Protein AF-A0A353RJN1-F1 (afdb_monomer_lite)

pLDDT: mean 90.37, std 5.05, range [67.56, 95.44]

Sequence (51 aa):
SRTEKGKQYPTYCRRKGSMEAAEEVIFDVNRMAEGKPAFIFRGYSISPDNS

Secondary structure (DSSP, 8-state):
-B--TT-SSPEEEEESSSTTSPEEEEEEHHHHTTT-S----------TT--

Foldseek 3Di:
DDDDPPAPDDWDWDAPPDPPHDIGTPDDVSVVCPPPPDDDDDDDDADPVND

Radius of gyration: 12.65 Å; chains: 1; bounding box: 29×24×30 Å

Structure (mmCIF, N/CA/C/O backbone):
data_AF-A0A353RJN1-F1
#
_entry.id   AF-A0A353RJN1-F1
#
loop_
_atom_site.group_PDB
_atom_site.id
_atom_site.type_symbol
_atom_site.label_atom_id
_atom_site.label_alt_id
_atom_site.label_comp_id
_atom_site.label_asym_id
_atom_site.label_entity_id
_atom_site.label_seq_id
_atom_site.pdbx_PDB_ins_code
_atom_site.Cartn_x
_atom_site.Cartn_y
_atom_site.Cartn_z
_atom_site.occupancy
_atom_site.B_iso_or_equiv
_atom_site.auth_seq_id
_atom_site.auth_comp_id
_atom_site.auth_asym_id
_atom_site.auth_atom_id
_atom_site.pdbx_PDB_model_num
ATOM 1 N N . SER A 1 1 ? 5.679 4.099 -2.278 1.00 76.38 1 SER A N 1
ATOM 2 C CA . SER A 1 1 ? 4.343 4.005 -1.655 1.00 76.38 1 SER A CA 1
ATOM 3 C C . SER A 1 1 ? 3.651 5.344 -1.806 1.00 76.38 1 SER A C 1
ATOM 5 O O . SER A 1 1 ? 4.335 6.356 -1.914 1.00 76.38 1 SER A O 1
ATOM 7 N N . ARG A 1 2 ? 2.319 5.357 -1.844 1.00 88.56 2 ARG A N 1
ATOM 8 C CA . ARG A 1 2 ? 1.528 6.589 -1.872 1.00 88.56 2 ARG A CA 1
ATOM 9 C C . ARG A 1 2 ? 0.468 6.567 -0.783 1.00 88.56 2 ARG A C 1
ATOM 11 O O . ARG A 1 2 ? -0.040 5.504 -0.426 1.00 88.56 2 ARG A O 1
ATOM 18 N N . THR A 1 3 ? 0.147 7.740 -0.266 1.00 87.00 3 THR A N 1
ATOM 19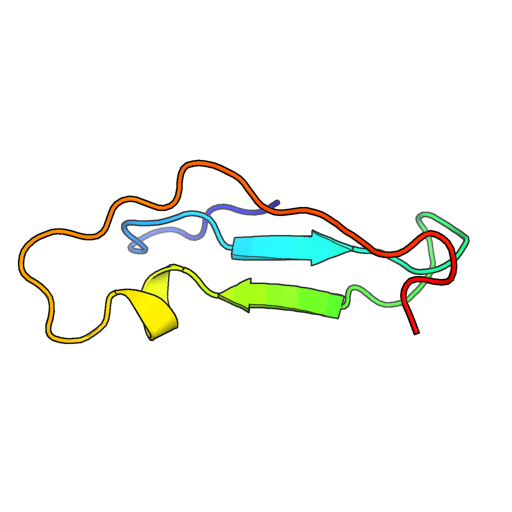 C CA . THR A 1 3 ? -0.974 7.959 0.643 1.00 87.00 3 THR A CA 1
ATOM 20 C C . THR A 1 3 ? -2.006 8.805 -0.085 1.00 87.00 3 THR A C 1
ATOM 22 O O . THR A 1 3 ? -1.675 9.797 -0.730 1.00 87.00 3 THR A O 1
ATOM 25 N N . GLU A 1 4 ? -3.262 8.382 -0.028 1.00 87.88 4 GLU A N 1
ATOM 26 C CA . GLU A 1 4 ? -4.369 9.083 -0.672 1.00 87.88 4 GLU A CA 1
ATOM 27 C C . GLU A 1 4 ? -5.218 9.775 0.391 1.00 87.88 4 GLU A C 1
ATOM 29 O O . GLU A 1 4 ? -5.425 9.248 1.488 1.00 87.88 4 GLU A O 1
ATOM 34 N N . LYS A 1 5 ? -5.724 10.971 0.077 1.00 90.50 5 LYS A N 1
ATOM 35 C CA . LYS A 1 5 ? -6.588 11.713 0.998 1.00 90.50 5 LYS A CA 1
ATOM 36 C C . LYS A 1 5 ? -7.830 10.875 1.321 1.00 90.50 5 LYS A C 1
ATOM 38 O O . LYS A 1 5 ? -8.529 10.426 0.420 1.00 90.50 5 LYS A O 1
ATOM 43 N N . GLY A 1 6 ? -8.105 10.691 2.612 1.00 90.94 6 GLY A N 1
ATOM 44 C CA . GLY A 1 6 ? -9.243 9.901 3.094 1.00 90.94 6 GLY A CA 1
ATOM 45 C C . GLY A 1 6 ? -8.986 8.393 3.200 1.00 90.94 6 GLY A C 1
ATOM 46 O O . GLY A 1 6 ? -9.878 7.667 3.628 1.00 90.94 6 GLY A O 1
ATOM 47 N N . LYS A 1 7 ? -7.7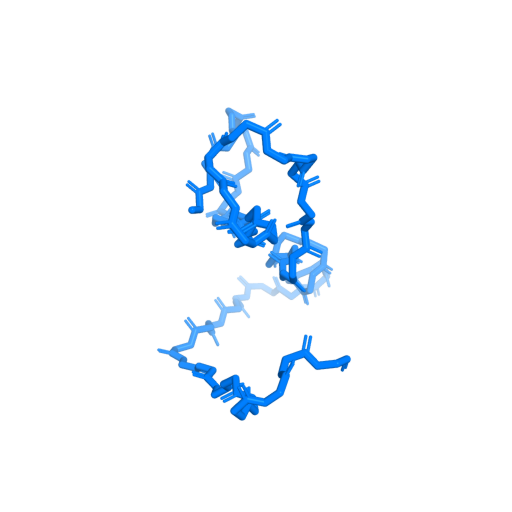86 7.910 2.855 1.00 91.38 7 LYS A N 1
ATOM 48 C CA . LYS A 1 7 ? -7.363 6.530 3.122 1.00 91.38 7 LYS A CA 1
ATOM 49 C C . LYS A 1 7 ? -6.608 6.449 4.446 1.00 91.38 7 LYS A C 1
ATOM 51 O O . LYS A 1 7 ? -5.823 7.334 4.776 1.00 91.38 7 LYS A O 1
ATOM 56 N N . GLN A 1 8 ? -6.855 5.378 5.195 1.00 91.75 8 GLN A N 1
ATOM 57 C CA . GLN A 1 8 ? -6.255 5.164 6.514 1.00 91.75 8 GLN A CA 1
ATOM 58 C C . GLN A 1 8 ? -4.849 4.560 6.418 1.00 91.75 8 GLN A C 1
ATOM 60 O O . GLN A 1 8 ? -4.007 4.807 7.279 1.00 91.75 8 GLN A O 1
ATOM 65 N N . TYR A 1 9 ? -4.586 3.784 5.367 1.00 93.25 9 TYR A N 1
ATOM 66 C CA . TYR A 1 9 ? -3.337 3.055 5.186 1.00 93.25 9 TYR A CA 1
ATOM 67 C C . TYR A 1 9 ? -2.626 3.457 3.883 1.00 93.25 9 TYR A C 1
ATOM 69 O O . TYR A 1 9 ? -3.275 3.917 2.939 1.00 93.25 9 TYR A O 1
ATOM 77 N N . PRO A 1 10 ? -1.293 3.306 3.795 1.00 92.75 10 PRO A N 1
ATOM 78 C CA . PRO A 1 10 ? -0.554 3.553 2.561 1.00 92.75 10 PRO A CA 1
ATOM 79 C C . PRO A 1 10 ? -0.776 2.436 1.533 1.00 92.75 10 PRO A C 1
ATOM 81 O O . PRO A 1 10 ? -0.940 1.270 1.885 1.00 92.75 10 PRO A O 1
ATOM 84 N N . THR A 1 11 ? -0.684 2.786 0.254 1.00 93.81 11 THR A N 1
ATOM 85 C CA . THR A 1 11 ? -0.628 1.828 -0.856 1.00 93.81 11 THR A CA 1
ATOM 86 C C . THR A 1 11 ? 0.827 1.662 -1.294 1.00 93.81 11 THR A C 1
ATOM 88 O O . THR A 1 11 ? 1.539 2.643 -1.544 1.00 93.81 11 THR A O 1
ATOM 91 N N . TYR A 1 12 ? 1.305 0.423 -1.368 1.00 93.12 12 TYR A N 1
ATOM 92 C CA . TYR A 1 12 ? 2.658 0.103 -1.818 1.00 93.12 12 TYR A CA 1
ATOM 93 C C . TYR A 1 12 ? 2.634 -0.148 -3.319 1.00 93.12 12 TYR A C 1
ATOM 95 O O . TYR A 1 12 ? 1.958 -1.060 -3.787 1.00 93.12 12 TYR A O 1
ATOM 103 N N . CYS A 1 13 ? 3.397 0.657 -4.053 1.00 92.38 13 CYS A N 1
ATOM 104 C CA . CYS A 1 13 ? 3.527 0.567 -5.501 1.00 92.38 13 CYS A CA 1
ATOM 105 C C . CYS A 1 13 ? 5.001 0.412 -5.891 1.00 92.38 13 CYS A C 1
ATOM 107 O O . CYS A 1 13 ? 5.880 0.873 -5.153 1.00 92.38 13 CYS A O 1
ATOM 109 N N . ARG A 1 14 ? 5.254 -0.165 -7.067 1.00 90.25 14 ARG A N 1
ATOM 110 C CA . ARG A 1 14 ? 6.561 -0.205 -7.740 1.00 90.25 14 ARG A CA 1
ATOM 111 C C . ARG A 1 14 ? 6.460 0.327 -9.165 1.00 90.25 14 ARG A C 1
ATOM 113 O O . ARG A 1 14 ? 5.372 0.425 -9.717 1.00 90.25 14 ARG A O 1
ATOM 120 N N . ARG A 1 15 ? 7.614 0.598 -9.767 1.00 91.00 15 ARG A N 1
ATOM 121 C CA . ARG A 1 15 ? 7.781 0.741 -11.217 1.00 91.00 15 ARG A CA 1
ATOM 122 C C . ARG A 1 15 ? 8.873 -0.226 -11.645 1.00 91.00 15 ARG A C 1
ATOM 124 O O . ARG A 1 15 ? 9.920 -0.287 -10.995 1.00 91.00 15 ARG A O 1
ATOM 131 N N . LYS A 1 16 ? 8.602 -1.059 -12.649 1.00 88.69 16 LYS A N 1
ATOM 132 C CA . LYS A 1 16 ? 9.512 -2.142 -13.037 1.00 88.69 16 LYS A CA 1
ATOM 133 C C . LYS A 1 16 ? 10.660 -1.597 -13.889 1.00 88.69 16 LYS A C 1
ATOM 135 O O . LYS A 1 16 ? 10.436 -1.031 -14.950 1.00 88.69 16 LYS A O 1
ATOM 140 N N . GLY A 1 17 ? 11.896 -1.791 -13.433 1.00 87.00 17 GLY A N 1
ATOM 141 C CA . GLY A 1 17 ? 13.115 -1.467 -14.186 1.00 87.00 17 GLY A CA 1
ATOM 142 C C . GLY A 1 17 ? 13.499 0.018 -14.229 1.00 87.00 17 GLY A C 1
ATOM 143 O O . GLY A 1 17 ? 14.680 0.323 -14.101 1.00 87.00 17 GLY A O 1
ATOM 144 N N . SER A 1 18 ? 12.545 0.946 -14.360 1.00 89.19 18 SER A N 1
ATOM 145 C CA . SER A 1 18 ? 12.817 2.393 -14.376 1.00 89.19 18 SER A CA 1
ATOM 146 C C . SER A 1 18 ? 11.736 3.208 -13.660 1.00 89.19 18 SER A C 1
ATOM 148 O O . SER A 1 18 ? 10.638 2.722 -13.400 1.00 89.19 18 SER A O 1
ATOM 150 N N . MET A 1 19 ? 12.030 4.478 -13.359 1.00 88.06 19 MET A N 1
ATOM 151 C CA . MET A 1 19 ? 11.062 5.419 -12.770 1.00 88.06 19 MET A CA 1
ATOM 152 C C . MET A 1 19 ? 9.996 5.915 -13.756 1.00 88.06 19 MET A C 1
ATOM 154 O O . MET A 1 19 ? 8.999 6.490 -13.314 1.00 88.06 19 MET A O 1
ATOM 158 N N . GLU A 1 20 ? 10.215 5.697 -15.053 1.00 91.50 20 GLU A N 1
ATOM 159 C CA . GLU A 1 20 ? 9.307 6.044 -16.153 1.00 91.50 20 GLU A CA 1
ATOM 160 C C . GLU A 1 20 ? 8.343 4.899 -16.487 1.00 91.50 20 GLU A C 1
ATOM 162 O O . GLU A 1 20 ? 7.331 5.113 -17.151 1.00 91.50 20 GLU A O 1
ATOM 167 N N . ALA A 1 21 ? 8.646 3.681 -16.027 1.00 92.44 21 ALA A N 1
ATOM 168 C CA . ALA A 1 21 ? 7.776 2.532 -16.214 1.00 92.44 21 ALA A CA 1
ATOM 169 C C . ALA A 1 21 ? 6.428 2.728 -15.506 1.00 92.44 21 ALA A C 1
ATOM 171 O O . ALA A 1 21 ? 6.305 3.485 -14.537 1.00 92.44 21 ALA A O 1
ATOM 172 N N . ALA A 1 22 ? 5.414 2.006 -15.983 1.00 92.06 22 ALA A N 1
ATOM 173 C CA . ALA A 1 22 ? 4.082 2.054 -15.402 1.00 92.06 22 ALA A CA 1
ATOM 174 C C . ALA A 1 22 ? 4.120 1.726 -13.900 1.00 92.06 22 ALA A C 1
ATOM 176 O O . ALA A 1 22 ? 4.842 0.834 -13.447 1.00 92.06 22 ALA A O 1
ATOM 177 N N . GLU A 1 23 ? 3.341 2.477 -13.125 1.00 92.00 23 GLU A N 1
ATOM 178 C CA . GLU A 1 23 ? 3.180 2.214 -11.702 1.00 92.00 23 GLU A CA 1
ATOM 179 C C . GLU A 1 23 ? 2.279 0.996 -11.490 1.00 92.00 23 GLU A C 1
ATOM 181 O O . GLU A 1 23 ? 1.145 0.948 -11.962 1.00 92.00 23 GLU A O 1
ATOM 186 N N . GLU A 1 24 ? 2.785 0.029 -10.735 1.00 91.75 24 GLU A N 1
ATOM 187 C CA . GLU A 1 24 ? 2.097 -1.201 -10.365 1.00 91.75 24 GLU A CA 1
ATOM 188 C C . GLU A 1 24 ? 1.828 -1.196 -8.859 1.00 91.75 24 GLU A C 1
ATOM 190 O O . GLU A 1 24 ? 2.741 -0.974 -8.059 1.00 91.75 24 GLU A O 1
ATOM 195 N N . VAL A 1 25 ? 0.585 -1.463 -8.453 1.00 92.31 25 VAL A N 1
ATOM 196 C CA . VAL A 1 25 ? 0.230 -1.631 -7.037 1.00 92.31 25 VAL A CA 1
ATOM 197 C C . VAL A 1 25 ? 0.623 -3.037 -6.592 1.00 92.31 25 VAL A C 1
ATOM 199 O O . VAL A 1 25 ? 0.116 -4.016 -7.127 1.00 92.31 25 VAL A O 1
ATOM 202 N N . ILE A 1 26 ? 1.501 -3.132 -5.594 1.00 92.56 26 ILE A N 1
ATOM 203 C CA . ILE A 1 26 ? 1.901 -4.403 -4.975 1.00 92.56 26 ILE A CA 1
ATOM 204 C C . ILE A 1 26 ? 0.964 -4.733 -3.809 1.00 92.56 26 ILE A C 1
ATOM 206 O O . ILE A 1 26 ? 0.436 -5.837 -3.728 1.00 92.56 26 ILE A O 1
ATOM 210 N N . PHE A 1 27 ? 0.739 -3.771 -2.907 1.00 93.81 27 PHE A N 1
ATOM 211 C CA . PHE A 1 27 ? -0.117 -3.967 -1.736 1.00 93.81 27 PHE A CA 1
ATOM 212 C C . PHE A 1 27 ? -1.061 -2.783 -1.552 1.00 93.81 27 PHE A C 1
ATOM 214 O O . PHE A 1 27 ? -0.627 -1.669 -1.245 1.00 93.81 27 PHE A O 1
ATOM 221 N N . ASP A 1 28 ? -2.362 -3.038 -1.684 1.00 94.62 28 ASP A N 1
ATOM 222 C CA . ASP A 1 28 ? -3.407 -2.106 -1.267 1.00 94.62 28 ASP A CA 1
ATOM 223 C C . ASP A 1 28 ? -3.834 -2.431 0.166 1.00 94.62 28 ASP A C 1
ATOM 225 O O . ASP A 1 28 ? -4.741 -3.229 0.414 1.00 94.62 28 ASP A O 1
ATOM 229 N N . VAL A 1 29 ? -3.155 -1.804 1.127 1.00 95.31 29 VAL A N 1
ATOM 230 C CA . VAL A 1 29 ? -3.392 -2.064 2.550 1.00 95.31 29 VAL A CA 1
ATOM 231 C C . VAL A 1 29 ? -4.790 -1.622 2.980 1.00 95.31 29 VAL A C 1
ATOM 233 O O . VAL A 1 29 ? -5.347 -2.213 3.897 1.00 95.31 29 VAL A O 1
ATOM 236 N N . ASN A 1 30 ? -5.405 -0.648 2.301 1.00 94.12 30 ASN A N 1
ATOM 237 C CA . ASN A 1 30 ? -6.777 -0.247 2.616 1.00 94.12 30 ASN A CA 1
ATOM 238 C C . ASN A 1 30 ? -7.768 -1.349 2.250 1.00 94.12 30 ASN A C 1
ATOM 240 O O . ASN A 1 30 ? -8.646 -1.652 3.051 1.00 94.12 30 ASN A O 1
ATOM 244 N N . ARG A 1 31 ? -7.604 -1.974 1.076 1.00 95.12 31 ARG A N 1
ATOM 245 C CA . ARG A 1 31 ? -8.426 -3.131 0.683 1.00 95.12 31 ARG A CA 1
ATOM 246 C C . ARG A 1 31 ? -8.164 -4.336 1.581 1.00 95.12 31 ARG A C 1
ATOM 248 O O . ARG A 1 31 ? -9.098 -5.013 1.982 1.00 95.12 31 ARG A O 1
ATOM 255 N N . MET A 1 32 ? -6.910 -4.579 1.962 1.00 94.44 32 MET A N 1
ATOM 256 C CA . MET A 1 32 ? -6.564 -5.668 2.890 1.0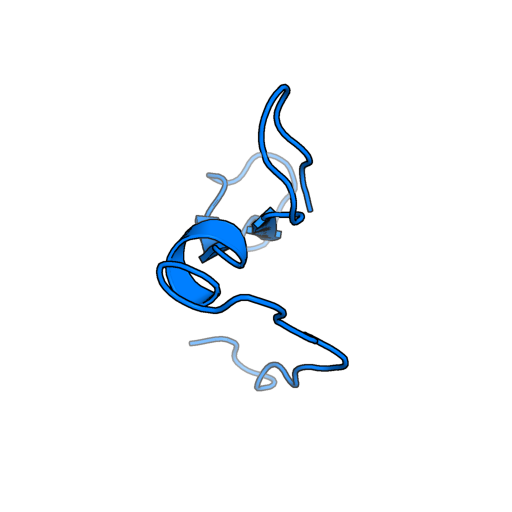0 94.44 32 MET A CA 1
ATOM 257 C C . MET A 1 32 ? -7.142 -5.461 4.302 1.00 94.44 32 MET A C 1
ATOM 259 O O . MET A 1 32 ? -7.453 -6.432 4.996 1.00 94.44 32 MET A O 1
ATOM 263 N N . ALA A 1 33 ? -7.273 -4.204 4.732 1.00 95.44 33 ALA A N 1
ATOM 264 C CA . ALA A 1 33 ? -7.813 -3.818 6.032 1.00 95.44 33 ALA A CA 1
ATOM 265 C C . ALA A 1 33 ? -9.350 -3.723 6.065 1.00 95.44 33 ALA A C 1
ATOM 267 O O . ALA A 1 33 ? -9.914 -3.488 7.134 1.00 95.44 33 ALA A O 1
ATOM 268 N N . GLU A 1 34 ? -10.038 -3.896 4.934 1.00 95.38 34 GLU A N 1
ATOM 269 C CA . GLU A 1 34 ? -11.489 -3.740 4.851 1.00 95.38 34 GLU A CA 1
ATOM 270 C C . GLU A 1 34 ? -12.217 -4.703 5.807 1.00 95.38 34 GLU A C 1
ATOM 272 O O . GLU A 1 34 ? -11.896 -5.890 5.910 1.00 95.38 34 GLU A O 1
ATOM 277 N N . GLY A 1 35 ? -13.170 -4.165 6.574 1.00 95.19 35 GLY A N 1
ATOM 278 C CA . GLY A 1 35 ? -13.915 -4.917 7.590 1.00 95.19 35 GLY A CA 1
ATOM 279 C C . GLY A 1 35 ? -13.125 -5.262 8.859 1.00 95.19 35 GLY A C 1
ATOM 280 O O . GLY A 1 35 ? -13.643 -5.984 9.711 1.00 95.19 35 GLY A O 1
ATOM 281 N N . LYS A 1 36 ? -11.890 -4.767 9.021 1.00 94.31 36 LYS A N 1
ATOM 282 C CA . LYS A 1 36 ? -11.076 -4.992 10.224 1.00 94.31 36 LYS A CA 1
ATOM 283 C C . LYS A 1 36 ? -11.019 -3.714 11.068 1.00 94.31 36 LYS A C 1
ATOM 285 O O . LYS A 1 36 ? -10.689 -2.659 10.535 1.00 94.31 36 LYS A O 1
ATOM 290 N N . PRO A 1 37 ? -11.271 -3.786 12.389 1.00 92.12 37 PRO A N 1
ATOM 291 C CA . PRO A 1 37 ? -11.192 -2.613 13.268 1.00 92.12 37 PRO A CA 1
ATOM 292 C C . PRO A 1 37 ? -9.757 -2.087 13.414 1.00 92.12 37 PRO A C 1
ATOM 294 O O . PRO A 1 37 ? -9.544 -0.910 13.691 1.00 92.12 37 PRO A O 1
ATOM 297 N N . ALA A 1 38 ? -8.768 -2.959 13.218 1.00 92.25 38 ALA A N 1
ATOM 298 C CA . ALA A 1 38 ? -7.363 -2.605 13.132 1.00 92.25 38 ALA A CA 1
ATOM 299 C C . ALA A 1 38 ? -6.641 -3.577 12.193 1.00 92.25 38 ALA A C 1
ATOM 301 O O . ALA A 1 38 ? -6.905 -4.781 12.199 1.00 92.25 38 ALA A O 1
ATOM 302 N N . PHE A 1 39 ? -5.698 -3.053 11.413 1.00 93.94 39 PHE A N 1
ATOM 303 C CA . PHE A 1 39 ? -4.829 -3.831 10.538 1.00 93.94 39 PHE A CA 1
ATOM 304 C C . PHE A 1 39 ? -3.382 -3.356 10.683 1.00 93.94 39 PHE A C 1
ATOM 306 O O . PHE A 1 39 ? -3.105 -2.159 10.593 1.00 93.94 39 PHE A O 1
ATOM 313 N N . ILE A 1 40 ? -2.459 -4.288 10.935 1.00 93.44 40 ILE A N 1
ATOM 314 C CA . ILE A 1 40 ? -1.032 -4.001 11.117 1.00 93.44 40 ILE A CA 1
ATOM 315 C C . ILE A 1 40 ? -0.255 -4.713 10.014 1.00 93.44 40 ILE A C 1
ATOM 317 O O . ILE A 1 40 ? -0.166 -5.938 9.997 1.00 93.44 40 ILE A O 1
ATOM 321 N N . PHE A 1 41 ? 0.350 -3.929 9.126 1.00 92.81 41 PHE A N 1
ATOM 322 C CA . PHE A 1 41 ? 1.212 -4.418 8.054 1.00 92.81 41 PHE A CA 1
ATOM 323 C C . PHE A 1 41 ? 2.664 -4.027 8.361 1.00 92.81 41 PHE A C 1
ATOM 325 O O . PHE A 1 41 ? 3.046 -2.871 8.197 1.00 92.81 41 PHE A O 1
ATOM 332 N N . ARG A 1 42 ? 3.450 -4.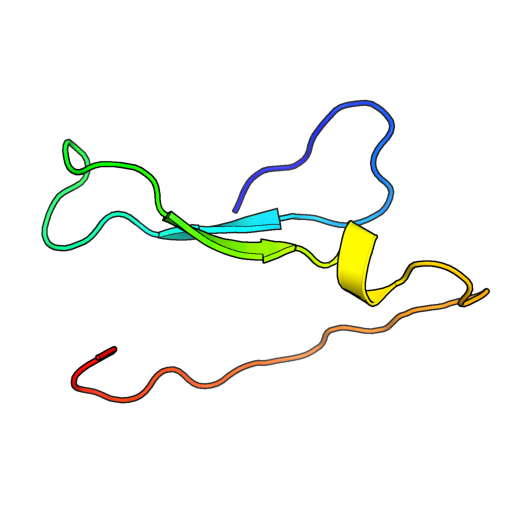969 8.906 1.00 89.38 42 ARG A N 1
ATOM 333 C CA . ARG A 1 42 ? 4.780 -4.684 9.487 1.00 89.38 42 ARG A CA 1
ATOM 334 C C . ARG A 1 42 ? 5.960 -4.918 8.548 1.00 89.38 42 ARG A C 1
ATOM 336 O O . ARG A 1 42 ? 6.954 -4.212 8.662 1.00 89.38 42 ARG A O 1
ATOM 343 N N . GLY A 1 43 ? 5.884 -5.906 7.667 1.00 88.69 43 GLY A N 1
ATOM 344 C CA . GLY A 1 43 ? 6.993 -6.257 6.791 1.00 88.69 43 GLY A CA 1
ATOM 345 C C . GLY A 1 43 ? 6.554 -7.206 5.691 1.00 88.69 43 GLY A C 1
ATOM 346 O O . GLY A 1 43 ? 5.619 -7.984 5.869 1.00 88.69 43 GLY A O 1
ATOM 347 N N . TYR A 1 44 ? 7.236 -7.114 4.559 1.00 89.88 44 TYR A N 1
ATOM 348 C CA . TYR A 1 44 ? 7.062 -7.995 3.416 1.00 89.88 44 TYR A CA 1
ATOM 349 C C . TYR A 1 44 ? 8.435 -8.301 2.821 1.00 89.88 44 TYR A C 1
ATOM 351 O O . TYR A 1 44 ? 9.369 -7.509 2.946 1.00 89.88 44 TYR A O 1
ATOM 359 N N . SER A 1 45 ? 8.546 -9.461 2.185 1.00 89.88 45 SER A N 1
ATOM 360 C CA . SER A 1 45 ? 9.718 -9.855 1.412 1.00 89.88 45 SER A CA 1
ATOM 361 C C . SER A 1 45 ? 9.338 -9.878 -0.062 1.00 89.88 45 SER A C 1
ATOM 363 O O . SER A 1 45 ? 8.204 -10.215 -0.402 1.00 89.88 45 SER A O 1
ATOM 365 N N . 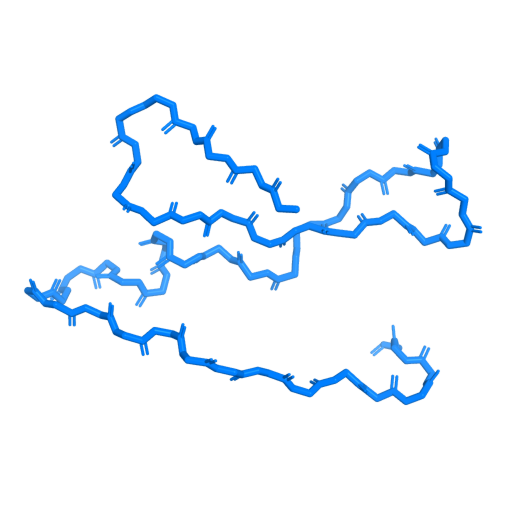ILE A 1 46 ? 10.276 -9.500 -0.920 1.00 86.50 46 ILE A N 1
ATOM 366 C CA . ILE A 1 46 ? 10.136 -9.562 -2.372 1.00 86.50 46 ILE A CA 1
ATOM 367 C C . ILE A 1 46 ? 11.146 -10.595 -2.870 1.00 86.50 46 ILE A C 1
ATOM 369 O O . ILE A 1 46 ? 12.306 -10.563 -2.455 1.00 86.50 46 ILE A O 1
ATOM 373 N N . SER A 1 47 ? 10.715 -11.516 -3.733 1.00 88.50 47 SER A N 1
ATOM 374 C CA . SER A 1 47 ? 11.624 -12.487 -4.342 1.00 88.50 47 SER A CA 1
ATOM 375 C C . SER A 1 47 ? 12.655 -11.784 -5.242 1.00 88.50 47 SER A C 1
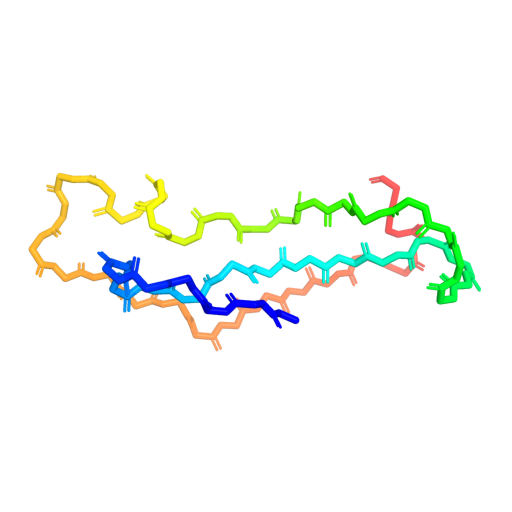ATOM 377 O O . SER A 1 47 ? 12.360 -10.721 -5.792 1.00 88.50 47 SER A O 1
ATOM 379 N N . PRO A 1 48 ? 13.865 -12.345 -5.425 1.00 85.75 48 PRO A N 1
ATOM 380 C CA . PRO A 1 48 ? 14.908 -11.704 -6.233 1.00 85.75 48 PRO A CA 1
ATOM 381 C C . PRO A 1 48 ? 14.478 -11.397 -7.673 1.00 85.75 48 PRO A C 1
ATOM 383 O O . PRO A 1 48 ? 14.922 -10.411 -8.255 1.00 85.75 48 PRO A O 1
ATOM 386 N N . ASP A 1 49 ? 13.617 -12.241 -8.235 1.00 84.75 49 ASP A N 1
ATOM 387 C CA . ASP A 1 49 ? 13.074 -12.115 -9.585 1.00 84.75 49 ASP A CA 1
ATOM 388 C C . ASP A 1 49 ? 11.822 -11.229 -9.651 1.00 84.75 49 ASP A C 1
ATOM 390 O O . ASP A 1 49 ? 11.526 -10.666 -10.705 1.00 84.75 49 ASP A O 1
ATOM 394 N N . ASN A 1 50 ? 11.134 -11.037 -8.518 1.00 77.25 50 ASN A N 1
ATOM 395 C CA . ASN A 1 50 ? 9.949 -10.193 -8.376 1.00 77.25 50 ASN A CA 1
ATOM 396 C C . ASN A 1 50 ? 8.918 -10.441 -9.506 1.00 77.25 50 ASN A C 1
ATOM 398 O O . ASN A 1 50 ? 8.329 -9.482 -10.034 1.00 77.25 50 ASN A O 1
ATOM 402 N N . SER A 1 51 ? 8.804 -11.722 -9.900 1.00 67.56 51 SER A N 1
ATOM 403 C CA . SER A 1 51 ? 7.988 -12.273 -10.993 1.00 67.56 51 SER A CA 1
ATOM 404 C C . SER A 1 51 ? 6.517 -12.353 -10.625 1.00 67.56 51 SER A C 1
ATOM 406 O O . SER A 1 51 ? 6.214 -12.889 -9.536 1.00 67.56 51 SER A O 1
#